Protein AF-A0A1I0TTH2-F1 (afdb_monomer)

Solvent-accessible surface area (backbone atoms only — not comparable to full-atom values): 8648 Å² total; per-residue (Å²): 129,87,76,71,55,50,71,32,38,68,94,46,90,58,20,60,59,47,51,52,52,52,50,49,51,76,74,48,64,49,71,45,77,48,100,81,80,50,74,41,68,48,63,66,83,72,50,93,59,50,66,61,51,51,52,24,55,71,76,34,38,41,75,37,53,59,70,54,30,52,52,49,54,41,49,46,52,52,51,47,50,50,70,68,44,94,53,69,70,67,51,53,51,53,49,52,57,48,57,71,80,44,84,84,54,94,45,65,67,57,42,48,56,54,51,50,55,54,41,52,54,49,54,55,50,53,50,55,60,36,56,70,40,78,91,35,52,70,47,60,62,46,67,69,61,68,124

Radius of gyration: 15.19 Å; Cα contacts (8 Å, |Δi|>4): 123; chains: 1; bounding box: 37×36×38 Å

Mean predicted aligned error: 7.18 Å

Structure (mmCIF, N/CA/C/O backbone):
data_AF-A0A1I0TTH2-F1
#
_entry.id   AF-A0A1I0TTH2-F1
#
loop_
_atom_site.group_PDB
_atom_site.id
_atom_site.type_symbol
_atom_site.label_atom_id
_atom_site.label_alt_id
_atom_site.label_comp_id
_atom_site.label_asym_id
_atom_site.label_entity_id
_atom_site.label_seq_id
_atom_site.pdbx_PDB_ins_code
_atom_site.Cartn_x
_atom_site.Cartn_y
_atom_site.Cartn_z
_atom_site.occupancy
_atom_site.B_iso_or_equiv
_atom_site.auth_seq_id
_atom_site.auth_comp_id
_atom_site.auth_asym_id
_atom_site.auth_atom_id
_atom_site.pdbx_PDB_model_num
ATOM 1 N N . MET A 1 1 ? 12.237 -0.046 -20.814 1.00 46.12 1 MET A N 1
ATOM 2 C CA . MET A 1 1 ? 11.852 0.025 -19.393 1.00 46.12 1 MET A CA 1
ATOM 3 C C . MET A 1 1 ? 10.766 -1.001 -19.150 1.00 46.12 1 MET A C 1
ATOM 5 O O . MET A 1 1 ? 9.646 -0.806 -19.621 1.00 46.12 1 MET A O 1
ATOM 9 N N . GLY A 1 2 ? 11.104 -2.125 -18.515 1.00 48.25 2 GLY A N 1
ATOM 10 C CA . GLY A 1 2 ? 10.102 -3.097 -18.085 1.00 48.25 2 GLY A CA 1
ATOM 11 C C . GLY A 1 2 ? 9.249 -2.441 -17.008 1.00 48.25 2 GLY A C 1
ATOM 12 O O . GLY A 1 2 ? 9.716 -2.192 -15.906 1.00 48.25 2 GLY A O 1
ATOM 13 N N . THR A 1 3 ? 8.027 -2.039 -17.345 1.00 59.50 3 THR A N 1
ATOM 14 C CA . THR A 1 3 ? 7.187 -1.282 -16.418 1.00 59.50 3 THR A CA 1
ATOM 15 C C . THR A 1 3 ? 6.699 -2.227 -15.323 1.00 59.50 3 THR A C 1
ATOM 17 O O . THR A 1 3 ? 5.746 -2.970 -15.548 1.00 59.50 3 THR A O 1
ATOM 20 N N . PHE A 1 4 ? 7.357 -2.237 -14.162 1.00 75.62 4 PHE A N 1
ATOM 21 C CA . PHE A 1 4 ? 6.858 -2.947 -12.986 1.00 75.62 4 PHE A CA 1
ATOM 22 C C . PHE A 1 4 ? 5.450 -2.427 -12.666 1.00 75.62 4 PHE A C 1
ATOM 24 O O . PHE A 1 4 ? 5.244 -1.221 -12.513 1.00 75.62 4 PHE A O 1
ATOM 31 N N . ARG A 1 5 ? 4.469 -3.332 -12.653 1.00 82.31 5 ARG A N 1
ATOM 32 C CA . ARG A 1 5 ? 3.060 -3.035 -12.381 1.00 82.31 5 ARG A CA 1
ATOM 33 C C . ARG A 1 5 ? 2.571 -3.971 -11.297 1.00 82.31 5 ARG A C 1
ATOM 35 O O . ARG A 1 5 ? 2.745 -5.184 -11.412 1.00 82.31 5 ARG A O 1
ATOM 42 N N . LEU A 1 6 ? 1.948 -3.405 -10.274 1.00 88.31 6 LEU A N 1
ATOM 43 C CA . LEU A 1 6 ? 1.318 -4.192 -9.223 1.00 88.31 6 LEU A CA 1
ATOM 44 C C . LEU A 1 6 ? -0.048 -4.692 -9.687 1.00 88.31 6 LEU A C 1
ATOM 46 O O . LEU A 1 6 ? -0.808 -3.954 -10.317 1.00 88.31 6 LEU A O 1
ATOM 50 N N . ARG A 1 7 ? -0.344 -5.952 -9.368 1.00 91.19 7 ARG A N 1
ATOM 51 C CA . ARG A 1 7 ? -1.627 -6.597 -9.644 1.00 91.19 7 ARG A CA 1
ATOM 52 C C . ARG A 1 7 ? -2.094 -7.333 -8.399 1.00 91.19 7 ARG A C 1
ATOM 54 O O . ARG A 1 7 ? -1.360 -8.173 -7.892 1.00 91.19 7 ARG A O 1
ATOM 61 N N . PHE A 1 8 ? -3.316 -7.047 -7.977 1.00 90.69 8 PHE A N 1
ATOM 62 C CA . PHE A 1 8 ? -3.989 -7.676 -6.844 1.00 90.69 8 PHE A CA 1
ATOM 63 C C . PHE A 1 8 ? -5.236 -8.403 -7.346 1.00 90.69 8 PHE A C 1
ATOM 65 O O . PHE A 1 8 ? -5.947 -7.866 -8.193 1.00 90.69 8 PHE A O 1
ATOM 72 N N . GLU A 1 9 ? -5.524 -9.599 -6.834 1.00 92.81 9 GLU A N 1
ATOM 73 C CA . GLU A 1 9 ? -6.646 -10.428 -7.301 1.00 92.81 9 GLU A CA 1
ATOM 74 C C . GLU A 1 9 ? -7.290 -11.196 -6.138 1.00 92.81 9 GLU A C 1
ATOM 76 O O . GLU A 1 9 ? -6.589 -11.871 -5.382 1.00 92.81 9 GLU A O 1
ATOM 81 N N . LYS A 1 10 ? -8.621 -11.122 -5.996 1.00 88.25 10 LYS A N 1
ATOM 82 C CA . LYS A 1 10 ? -9.394 -11.844 -4.972 1.00 88.25 10 LYS A CA 1
ATOM 83 C C . LYS A 1 10 ? -9.045 -13.331 -4.981 1.00 88.25 10 LYS A C 1
ATOM 85 O O . LYS A 1 10 ? -9.025 -13.976 -6.023 1.00 88.25 10 LYS A O 1
ATOM 90 N N . GLY A 1 11 ? -8.831 -13.882 -3.789 1.00 84.62 11 GLY A N 1
ATOM 91 C CA . GLY A 1 11 ? -8.390 -15.268 -3.611 1.00 84.62 11 GLY A CA 1
ATOM 92 C C . GLY A 1 11 ? -6.872 -15.429 -3.514 1.00 84.62 11 GLY A C 1
ATOM 93 O O . GLY A 1 11 ? -6.414 -16.531 -3.228 1.00 84.62 11 GLY A O 1
ATOM 94 N N . ARG A 1 12 ? -6.101 -14.350 -3.695 1.00 86.38 12 ARG A N 1
ATOM 95 C CA . ARG A 1 12 ? -4.686 -14.283 -3.317 1.00 86.38 12 ARG A CA 1
ATOM 96 C C . ARG A 1 12 ? -4.514 -13.644 -1.945 1.00 86.38 12 ARG A C 1
ATOM 98 O O . ARG A 1 12 ? -5.323 -12.809 -1.537 1.00 86.38 12 ARG A O 1
ATOM 105 N N . ASP A 1 13 ? -3.424 -14.004 -1.277 1.00 84.50 13 ASP A N 1
ATOM 106 C CA . ASP A 1 13 ? -3.081 -13.506 0.059 1.00 84.50 13 ASP A CA 1
ATOM 107 C C . ASP A 1 13 ? -2.910 -11.973 0.084 1.00 84.50 13 ASP A C 1
ATOM 109 O O . ASP A 1 13 ? -3.267 -11.309 1.055 1.00 84.50 13 ASP A O 1
ATOM 113 N N . ASP A 1 14 ? -2.433 -11.389 -1.017 1.00 86.25 14 ASP A N 1
ATOM 114 C CA . ASP A 1 14 ? -2.135 -9.962 -1.164 1.00 86.25 14 ASP A CA 1
ATOM 115 C C . ASP A 1 14 ? -3.340 -9.090 -1.555 1.00 86.25 14 ASP A C 1
ATOM 117 O O . ASP A 1 14 ? -3.236 -7.861 -1.512 1.00 86.25 14 ASP A O 1
ATOM 121 N N . TRP A 1 15 ? -4.484 -9.690 -1.914 1.00 90.94 15 TRP A N 1
ATOM 122 C CA . TRP A 1 15 ? -5.664 -8.949 -2.372 1.00 90.94 15 TRP A CA 1
ATOM 123 C C . TRP A 1 15 ? -6.104 -7.898 -1.368 1.00 90.94 15 TRP A C 1
ATOM 125 O O . TRP A 1 15 ? -6.301 -6.730 -1.700 1.00 90.94 15 TRP A O 1
ATOM 135 N N . GLU A 1 16 ? -6.308 -8.337 -0.135 1.00 90.81 16 GLU A N 1
ATOM 136 C CA . GLU A 1 16 ? -6.938 -7.504 0.867 1.00 90.81 16 GLU A CA 1
ATOM 137 C C . GLU A 1 16 ? -5.995 -6.392 1.329 1.00 90.81 16 GLU A C 1
ATOM 139 O O . GLU A 1 16 ? -6.423 -5.252 1.500 1.00 90.81 16 GLU A O 1
ATOM 144 N N . TYR A 1 17 ? -4.699 -6.692 1.398 1.00 93.06 17 TYR A N 1
ATOM 145 C CA . TYR A 1 17 ? -3.652 -5.705 1.609 1.00 93.06 17 TYR A CA 1
ATOM 146 C C . TYR A 1 17 ? -3.675 -4.626 0.514 1.00 93.06 17 TYR A C 1
ATOM 148 O O . TYR A 1 17 ? -3.697 -3.426 0.816 1.00 93.06 17 TYR A O 1
ATOM 156 N N . GLY A 1 18 ? -3.739 -5.042 -0.757 1.00 91.75 18 GLY A N 1
ATOM 157 C CA . GLY A 1 18 ? -3.868 -4.141 -1.903 1.00 91.75 18 GLY A CA 1
ATOM 158 C C . GLY A 1 18 ? -5.123 -3.272 -1.825 1.00 91.75 18 GLY A C 1
ATOM 159 O O . GLY A 1 18 ? -5.048 -2.051 -1.971 1.00 91.75 18 GLY A O 1
ATOM 160 N N . TYR A 1 19 ? -6.269 -3.885 -1.523 1.00 90.69 19 TYR A N 1
ATOM 161 C CA . TYR A 1 19 ? -7.550 -3.200 -1.359 1.00 90.69 19 TYR A CA 1
ATOM 162 C C . TYR A 1 19 ? -7.510 -2.156 -0.236 1.00 90.69 19 TYR A C 1
ATOM 164 O O . TYR A 1 19 ? -7.881 -1.005 -0.464 1.00 90.69 19 TYR A O 1
ATOM 172 N N . ILE A 1 20 ? -7.029 -2.527 0.956 1.00 90.94 20 ILE A N 1
ATOM 173 C CA . ILE A 1 20 ? -6.932 -1.627 2.113 1.00 90.94 20 ILE A CA 1
ATOM 174 C C . ILE A 1 20 ? -6.036 -0.436 1.780 1.00 90.94 20 ILE A C 1
ATOM 176 O O . ILE A 1 20 ? -6.430 0.706 2.002 1.00 90.94 20 ILE A O 1
ATOM 180 N N . THR A 1 21 ? -4.866 -0.682 1.191 1.00 91.44 21 THR A N 1
ATOM 181 C CA . THR A 1 21 ? -3.907 0.377 0.848 1.00 91.44 21 THR A CA 1
ATOM 182 C C . THR A 1 21 ? -4.492 1.347 -0.180 1.00 91.44 21 THR A C 1
ATOM 184 O O . THR A 1 21 ? -4.413 2.561 0.001 1.00 91.44 21 THR A O 1
ATOM 187 N N . LEU A 1 22 ? -5.160 0.834 -1.220 1.00 89.25 22 LEU A N 1
ATOM 188 C CA . LEU A 1 22 ? -5.848 1.663 -2.215 1.00 89.25 22 LEU A CA 1
ATOM 189 C C . LEU A 1 22 ? -7.015 2.448 -1.608 1.00 89.25 22 LEU A C 1
ATOM 191 O O . LEU A 1 22 ? -7.228 3.598 -1.986 1.00 89.25 22 LEU A O 1
ATOM 195 N N . LYS A 1 23 ? -7.754 1.872 -0.654 1.00 87.06 23 LYS A N 1
ATOM 196 C CA . LYS A 1 23 ? -8.834 2.578 0.046 1.00 87.06 23 LYS A CA 1
ATOM 197 C C . LYS A 1 23 ? -8.325 3.663 0.981 1.00 87.06 23 LYS A C 1
ATOM 199 O O . LYS A 1 23 ? -8.921 4.738 0.987 1.00 87.06 23 LYS A O 1
ATOM 204 N N . ILE A 1 24 ? -7.232 3.424 1.707 1.00 86.69 24 ILE A N 1
ATOM 205 C CA . ILE A 1 24 ? -6.554 4.458 2.501 1.00 86.69 24 ILE A CA 1
ATOM 206 C C . ILE A 1 24 ? -6.194 5.613 1.577 1.00 86.69 24 ILE A C 1
ATOM 208 O O . ILE A 1 24 ? -6.651 6.729 1.793 1.00 86.69 24 ILE A O 1
ATOM 212 N N . LEU A 1 25 ? -5.467 5.310 0.502 1.00 83.88 25 LEU A N 1
ATOM 213 C CA . LEU A 1 25 ? -5.074 6.267 -0.519 1.00 83.88 25 LEU A CA 1
ATOM 214 C C . LEU A 1 25 ? -6.275 7.089 -1.021 1.00 83.88 25 LEU A C 1
ATOM 216 O O . LEU A 1 25 ? -6.242 8.311 -0.967 1.00 83.88 25 LEU A O 1
ATOM 220 N N . GLN A 1 26 ? -7.364 6.443 -1.451 1.00 79.50 26 GLN A N 1
ATOM 221 C CA . GLN A 1 26 ? -8.554 7.125 -1.982 1.00 79.50 26 GLN A CA 1
ATOM 222 C C . GLN A 1 26 ? -9.274 8.044 -0.979 1.00 79.50 26 GLN A C 1
ATOM 224 O O . GLN A 1 26 ? -10.021 8.921 -1.408 1.00 79.50 26 GLN A O 1
ATOM 229 N N . ASN A 1 27 ? -9.116 7.821 0.328 1.00 74.81 27 ASN A N 1
ATOM 230 C CA . ASN A 1 27 ? -9.908 8.486 1.370 1.00 74.81 27 ASN A CA 1
ATOM 231 C C . ASN A 1 27 ? -9.065 9.339 2.323 1.00 74.81 27 ASN A C 1
ATOM 233 O O . ASN A 1 27 ? -9.605 9.894 3.281 1.00 74.81 27 ASN A O 1
ATOM 237 N N . THR A 1 28 ? -7.752 9.437 2.109 1.00 72.06 28 THR A N 1
ATOM 238 C CA . THR A 1 28 ? -6.879 10.171 3.019 1.00 72.06 28 THR A CA 1
ATOM 239 C C . THR A 1 28 ? -5.760 10.904 2.309 1.00 72.06 28 THR A C 1
ATOM 241 O O . THR A 1 28 ? -5.227 10.456 1.298 1.00 72.06 28 THR A O 1
ATOM 244 N N . ASN A 1 29 ? -5.353 12.008 2.925 1.00 69.62 29 ASN A N 1
ATOM 245 C CA . ASN A 1 29 ? -4.081 12.631 2.623 1.00 69.62 29 ASN A CA 1
ATOM 246 C C . ASN A 1 29 ? -3.060 12.116 3.633 1.00 69.62 29 ASN A C 1
ATOM 248 O O . ASN A 1 29 ? -3.274 12.214 4.844 1.00 69.62 29 ASN A O 1
ATOM 252 N N . ILE A 1 30 ? -1.952 11.566 3.147 1.00 64.31 30 ILE A N 1
ATOM 253 C CA . ILE A 1 30 ? -0.947 10.978 4.027 1.00 64.31 30 ILE A CA 1
ATOM 254 C C . ILE A 1 30 ? -0.012 12.081 4.491 1.00 64.31 30 ILE A C 1
ATOM 256 O O . ILE A 1 30 ? 0.661 12.723 3.694 1.00 64.31 30 ILE A O 1
ATOM 260 N N . ILE A 1 31 ? 0.026 12.306 5.797 1.00 59.97 31 ILE A N 1
ATOM 261 C CA . ILE A 1 31 ? 0.853 13.342 6.396 1.00 59.97 31 ILE A CA 1
ATOM 262 C C . ILE A 1 31 ? 2.246 12.774 6.704 1.00 59.97 31 ILE A C 1
ATOM 264 O O . ILE A 1 31 ? 2.396 11.939 7.593 1.00 59.97 31 ILE A O 1
ATOM 268 N N . SER A 1 32 ? 3.268 13.252 5.997 1.00 58.16 32 SER A N 1
ATOM 269 C CA . SER A 1 32 ? 4.681 12.988 6.266 1.00 58.16 32 SER A CA 1
ATOM 270 C C . SER A 1 32 ? 5.271 14.106 7.132 1.00 58.16 32 SER A C 1
ATOM 272 O O . SER A 1 32 ? 5.316 15.273 6.742 1.00 58.16 32 SER A O 1
ATOM 274 N N . GLY A 1 33 ? 5.714 13.770 8.344 1.00 50.00 33 GLY A N 1
ATOM 275 C CA . GLY A 1 33 ? 6.444 14.703 9.204 1.00 50.00 33 GLY A CA 1
ATOM 276 C C . GLY A 1 33 ? 7.924 14.738 8.829 1.00 50.00 33 GLY A C 1
ATOM 277 O O . GLY A 1 33 ? 8.623 13.741 9.005 1.00 50.00 33 GLY A O 1
ATOM 278 N N . SER A 1 34 ? 8.426 15.878 8.348 1.00 47.31 34 SER A N 1
ATOM 279 C CA . SER A 1 34 ? 9.872 16.073 8.175 1.00 47.31 34 SER A CA 1
ATOM 280 C C . SER A 1 34 ? 10.554 16.394 9.514 1.00 47.31 34 SER A C 1
ATOM 282 O O . SER A 1 34 ? 9.937 16.916 10.447 1.00 47.31 34 SER A O 1
ATOM 284 N N . LYS A 1 35 ? 11.874 16.166 9.595 1.00 45.38 35 LYS A N 1
ATOM 285 C CA . LYS A 1 35 ? 12.720 16.539 10.750 1.00 45.38 35 LYS A CA 1
ATOM 286 C C . LYS A 1 35 ? 12.711 18.046 11.080 1.00 45.38 35 LYS A C 1
ATOM 288 O O . LYS A 1 35 ? 13.242 18.424 12.119 1.00 45.38 35 LYS A O 1
ATOM 293 N N . GLN A 1 36 ? 12.143 18.899 10.224 1.00 44.84 36 GLN A N 1
ATOM 294 C CA . GLN A 1 36 ? 12.178 20.363 10.346 1.00 44.84 36 GLN A CA 1
ATOM 295 C C . GLN A 1 36 ? 10.842 20.989 10.785 1.00 44.84 36 GLN A C 1
ATOM 297 O O . GLN A 1 36 ? 10.677 22.202 10.704 1.00 44.84 36 GLN A O 1
ATOM 302 N N . GLY A 1 37 ? 9.875 20.196 11.260 1.00 38.94 37 GLY A N 1
ATOM 303 C CA . GLY A 1 37 ? 8.589 20.729 11.736 1.00 38.94 37 GLY A CA 1
ATOM 304 C C . GLY A 1 37 ? 7.631 21.157 10.617 1.00 38.94 37 GLY A C 1
ATOM 305 O O . GLY A 1 37 ? 6.580 21.727 10.902 1.00 38.94 37 GLY A O 1
ATOM 306 N N . VAL A 1 38 ? 7.958 20.852 9.355 1.00 40.56 38 VAL A N 1
ATOM 307 C CA . VAL A 1 38 ? 7.028 20.963 8.228 1.00 40.56 38 VAL A CA 1
ATOM 308 C C . VAL A 1 38 ? 6.277 19.645 8.092 1.00 40.56 38 VAL A C 1
ATOM 310 O O . VAL A 1 38 ? 6.874 18.579 7.914 1.00 40.56 38 VAL A O 1
ATOM 313 N N . VAL A 1 39 ? 4.959 19.754 8.204 1.00 50.38 39 VAL A N 1
ATOM 314 C CA . VAL A 1 39 ? 3.987 18.689 7.990 1.00 50.38 39 VAL A CA 1
ATOM 315 C C . VAL A 1 39 ? 3.692 18.646 6.490 1.00 50.38 39 VAL A C 1
ATOM 317 O O . VAL A 1 39 ? 2.966 19.498 5.982 1.00 50.38 39 VAL A O 1
ATOM 320 N N . VAL A 1 40 ? 4.291 17.703 5.763 1.00 51.38 40 VAL A N 1
ATOM 321 C CA . VAL A 1 40 ? 4.026 17.518 4.333 1.00 51.38 40 VAL A CA 1
ATOM 322 C C . VAL A 1 40 ? 2.763 16.684 4.200 1.00 51.38 40 VAL A C 1
ATOM 324 O O . VAL A 1 40 ? 2.730 15.518 4.575 1.00 51.38 40 VAL A O 1
ATOM 327 N N . VAL A 1 41 ? 1.696 17.285 3.689 1.00 55.81 41 VAL A N 1
ATOM 328 C CA . VAL A 1 41 ? 0.481 16.556 3.332 1.00 55.81 41 VAL A CA 1
ATOM 329 C C . VAL A 1 41 ? 0.696 15.982 1.934 1.00 55.81 41 VAL A C 1
ATOM 331 O O . VAL A 1 41 ? 0.517 16.683 0.939 1.00 55.81 41 VAL A O 1
ATOM 334 N N . THR A 1 42 ? 1.093 14.715 1.847 1.00 60.03 42 THR A N 1
ATOM 335 C CA . THR A 1 42 ? 1.168 13.998 0.575 1.00 60.03 42 THR A CA 1
ATOM 336 C C . THR A 1 42 ? -0.251 13.669 0.140 1.00 60.03 42 THR A C 1
ATOM 338 O O . THR A 1 42 ? -0.857 12.671 0.543 1.00 60.03 42 THR A O 1
ATOM 341 N N . THR A 1 43 ? -0.801 14.566 -0.672 1.00 60.34 43 THR A N 1
ATOM 342 C CA . THR A 1 43 ? -2.009 14.287 -1.438 1.00 60.34 43 THR A CA 1
ATOM 343 C C . THR A 1 43 ? -1.561 13.492 -2.643 1.00 60.34 43 THR A C 1
ATOM 345 O O . THR A 1 43 ? -0.954 14.026 -3.571 1.00 60.34 43 THR A O 1
ATOM 348 N N . TYR A 1 44 ? -1.832 12.198 -2.624 1.00 63.69 44 TYR A N 1
ATOM 349 C CA . TYR A 1 44 ? -1.814 11.455 -3.862 1.00 63.69 44 TYR A CA 1
ATOM 350 C C . TYR A 1 44 ? -3.065 11.922 -4.596 1.00 63.69 44 TYR A C 1
ATOM 352 O O . TYR A 1 44 ? -4.173 11.535 -4.232 1.00 63.69 44 TYR A O 1
ATOM 360 N N . GLU A 1 45 ? -2.912 12.824 -5.567 1.00 57.81 45 GLU A N 1
ATOM 361 C CA . GLU A 1 45 ? -3.964 13.068 -6.551 1.00 57.81 45 GLU A CA 1
ATOM 362 C C . GLU A 1 45 ? -4.173 11.749 -7.284 1.00 57.81 45 GLU A C 1
ATOM 364 O O . GLU A 1 45 ? -3.461 11.357 -8.214 1.00 57.81 45 GLU A O 1
ATOM 369 N N . ILE A 1 46 ? -5.078 10.972 -6.714 1.00 53.28 46 ILE A N 1
ATOM 370 C CA . ILE A 1 46 ? -5.251 9.580 -7.027 1.00 53.28 46 ILE A CA 1
ATOM 371 C C . ILE A 1 46 ? -6.019 9.523 -8.33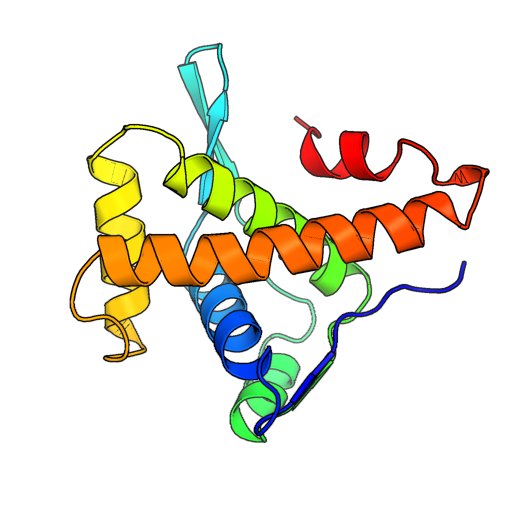1 1.00 53.28 46 ILE A C 1
ATOM 373 O O . ILE A 1 46 ? -7.240 9.546 -8.388 1.00 53.28 46 ILE A O 1
ATOM 377 N N . LEU A 1 47 ? -5.189 9.284 -9.344 1.00 56.53 47 LEU A N 1
ATOM 378 C CA . LEU A 1 47 ? -5.436 8.423 -10.484 1.00 56.53 47 LEU A CA 1
ATOM 379 C C . LEU A 1 47 ? -6.184 9.130 -11.610 1.00 56.53 47 LEU A C 1
ATOM 381 O O . LEU A 1 47 ? -7.407 9.254 -11.605 1.00 56.53 47 LEU A O 1
ATOM 385 N N . ASP A 1 48 ? -5.449 9.395 -12.691 1.00 57.03 48 ASP A N 1
ATOM 386 C CA . ASP A 1 48 ? -6.028 9.163 -14.012 1.00 57.03 48 ASP A CA 1
ATOM 387 C C . ASP A 1 48 ? -6.842 7.859 -13.944 1.00 57.03 48 ASP A C 1
ATOM 389 O O . ASP A 1 48 ? -6.293 6.806 -13.592 1.00 57.03 48 ASP A O 1
ATOM 393 N N . LYS A 1 49 ? -8.143 7.950 -14.244 1.00 70.31 49 LYS A N 1
ATOM 394 C CA . LYS A 1 49 ? -9.090 6.823 -14.290 1.00 70.31 49 LYS A CA 1
ATOM 395 C C . LYS A 1 49 ? -9.45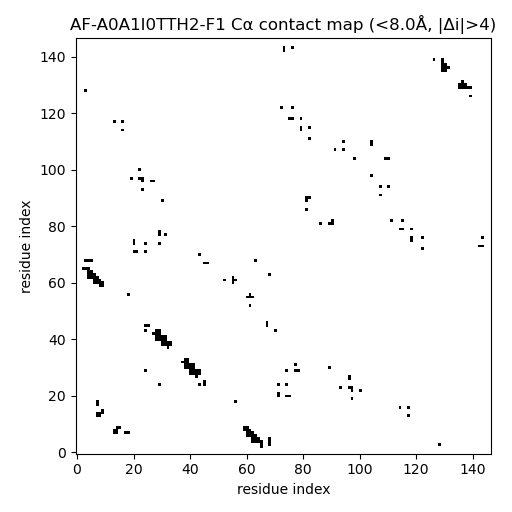2 6.199 -12.927 1.00 70.31 49 LYS A C 1
ATOM 397 O O . LYS A 1 49 ? -9.491 4.976 -12.790 1.00 70.31 49 LYS A O 1
ATOM 402 N N . GLN A 1 50 ? -9.774 7.017 -11.924 1.00 76.62 50 GLN A N 1
ATOM 403 C CA . GLN A 1 50 ? -10.316 6.541 -10.640 1.00 76.62 50 GLN A CA 1
ATOM 404 C C . GLN A 1 50 ? -11.539 5.614 -10.804 1.00 76.62 50 GLN A C 1
ATOM 406 O O . GLN A 1 50 ? -11.635 4.604 -10.106 1.00 76.62 50 GLN A O 1
ATOM 411 N N . ASP A 1 51 ? -12.425 5.908 -11.760 1.00 81.81 51 ASP A N 1
ATOM 412 C CA . ASP A 1 51 ? -13.589 5.067 -12.064 1.00 81.81 51 ASP A CA 1
ATOM 413 C C . ASP A 1 51 ? -13.185 3.663 -12.541 1.00 81.81 51 ASP A C 1
ATOM 415 O O . ASP A 1 51 ? -13.726 2.672 -12.054 1.00 81.81 51 ASP A O 1
ATOM 419 N N . GLU A 1 52 ? -12.166 3.557 -13.405 1.00 84.69 52 GLU A N 1
ATOM 420 C CA . GLU A 1 52 ? -11.645 2.262 -13.872 1.00 84.69 52 GLU A CA 1
ATOM 421 C C . GLU A 1 52 ? -11.016 1.460 -12.728 1.00 84.69 52 GLU A C 1
ATOM 423 O O . GLU A 1 52 ? -11.119 0.233 -12.707 1.00 84.69 52 GLU A O 1
ATOM 428 N N . LEU A 1 53 ? -10.353 2.123 -11.770 1.00 85.06 53 LEU A N 1
ATOM 429 C CA . LEU A 1 53 ? -9.834 1.430 -10.591 1.00 85.06 53 LEU A CA 1
ATOM 430 C C . LEU A 1 53 ? -10.977 0.954 -9.685 1.00 85.06 53 LEU A C 1
ATOM 432 O O . LEU A 1 53 ? -10.916 -0.153 -9.157 1.00 85.06 53 LEU A O 1
ATOM 436 N N . ASN A 1 54 ? -12.018 1.764 -9.495 1.00 85.06 54 ASN A N 1
ATOM 437 C CA . ASN A 1 54 ? -13.166 1.380 -8.676 1.00 85.06 54 ASN A CA 1
ATOM 438 C C . ASN A 1 54 ? -13.908 0.173 -9.265 1.00 85.06 54 ASN A C 1
ATOM 440 O O . ASN A 1 54 ? -14.266 -0.739 -8.518 1.00 85.06 54 ASN A O 1
ATOM 444 N N . GLU A 1 55 ? -14.088 0.136 -10.586 1.00 89.19 55 GLU A N 1
ATOM 445 C CA . GLU A 1 55 ? -14.671 -1.008 -11.294 1.00 89.19 55 GLU A CA 1
ATOM 446 C C . GLU A 1 55 ? -13.809 -2.270 -11.137 1.00 89.19 55 GLU A C 1
ATOM 448 O O . GLU A 1 55 ? -14.310 -3.338 -10.786 1.00 89.19 55 GLU A O 1
ATOM 453 N N . GLN A 1 56 ? -12.494 -2.135 -11.307 1.00 90.25 56 GLN A N 1
ATOM 454 C CA . GLN A 1 56 ? -11.516 -3.190 -11.039 1.00 90.25 56 GLN A CA 1
ATOM 455 C C . GLN A 1 56 ? -11.638 -3.740 -9.605 1.00 90.25 56 GLN A C 1
ATOM 457 O O . GLN A 1 56 ? -11.819 -4.944 -9.390 1.00 90.25 56 GLN A O 1
ATOM 462 N N . LEU A 1 57 ? -11.652 -2.855 -8.605 1.00 88.44 57 LEU A N 1
ATOM 463 C CA . LEU A 1 57 ? -11.790 -3.245 -7.201 1.00 88.44 57 LEU A CA 1
ATOM 464 C C . LEU A 1 57 ? -13.111 -3.978 -6.925 1.00 88.44 57 LEU A C 1
ATOM 466 O O . LEU A 1 57 ? -13.125 -4.973 -6.193 1.00 88.44 57 LEU A O 1
ATOM 470 N N . TYR A 1 58 ? -14.207 -3.520 -7.535 1.00 88.25 58 TYR A N 1
ATOM 471 C CA . TYR A 1 58 ? -15.509 -4.180 -7.456 1.00 88.25 58 TYR A CA 1
ATOM 472 C C . TYR A 1 58 ? -15.450 -5.608 -8.023 1.00 88.25 58 TYR A C 1
ATOM 474 O O . TYR A 1 58 ? -15.826 -6.567 -7.336 1.00 88.25 58 TYR A O 1
ATOM 482 N N . ASN A 1 59 ? -14.863 -5.759 -9.213 1.00 91.75 59 ASN A N 1
ATOM 483 C CA . ASN A 1 59 ? -14.669 -7.041 -9.896 1.00 91.75 59 ASN A CA 1
ATOM 484 C C . ASN A 1 59 ? -13.682 -7.975 -9.177 1.00 91.75 59 ASN A C 1
ATOM 486 O O . ASN A 1 59 ? -13.641 -9.168 -9.465 1.00 91.75 59 ASN A O 1
ATOM 490 N N . GLY A 1 60 ? -12.944 -7.472 -8.185 1.00 90.19 60 GLY A N 1
ATOM 491 C CA . GLY A 1 60 ? -12.007 -8.269 -7.405 1.00 90.19 60 GLY A CA 1
ATOM 492 C C . GLY A 1 60 ? -10.634 -8.417 -8.035 1.00 90.19 60 GLY A C 1
ATOM 493 O O . GLY A 1 60 ? -9.911 -9.337 -7.674 1.00 90.19 60 GLY A O 1
ATOM 494 N N . GLU A 1 61 ? -10.267 -7.534 -8.953 1.00 92.50 61 GLU A N 1
ATOM 495 C CA . GLU A 1 61 ? -8.941 -7.510 -9.553 1.00 92.50 61 GLU A CA 1
ATOM 496 C C . GLU A 1 61 ? -8.522 -6.065 -9.788 1.00 92.50 61 GLU A C 1
ATOM 498 O O . GLU A 1 61 ? -9.253 -5.323 -10.424 1.00 92.50 61 GLU A O 1
ATOM 503 N N . ALA A 1 62 ? -7.334 -5.666 -9.338 1.00 89.75 62 ALA A N 1
ATOM 504 C CA . ALA A 1 62 ? -6.789 -4.339 -9.594 1.00 89.75 62 ALA A CA 1
ATOM 505 C C . ALA A 1 62 ? -5.385 -4.441 -10.186 1.00 89.75 62 ALA A C 1
ATOM 507 O O . ALA A 1 62 ? -4.463 -4.915 -9.525 1.00 89.75 62 ALA A O 1
ATOM 508 N N . THR A 1 63 ? -5.216 -3.960 -11.418 1.00 90.44 63 THR A N 1
ATOM 509 C CA . THR A 1 63 ? -3.916 -3.790 -12.068 1.00 90.44 63 THR A CA 1
ATOM 510 C C . THR A 1 63 ? -3.567 -2.312 -12.122 1.00 90.44 63 THR A C 1
ATOM 512 O O . THR A 1 63 ? -4.212 -1.517 -12.807 1.00 90.44 63 THR A O 1
ATOM 515 N N . LEU A 1 64 ? -2.501 -1.945 -11.421 1.00 88.75 64 LEU A N 1
ATOM 516 C CA . LEU A 1 64 ? -2.036 -0.573 -11.350 1.00 88.75 64 LEU A CA 1
ATOM 517 C C . LEU A 1 64 ? -1.211 -0.228 -12.590 1.00 88.75 64 LEU A C 1
ATOM 519 O O . LEU A 1 64 ? -0.302 -0.959 -12.997 1.00 88.75 64 LEU A O 1
ATOM 523 N N . ASN A 1 65 ? -1.489 0.928 -13.189 1.00 85.19 65 ASN A N 1
ATOM 524 C CA . ASN A 1 65 ? -0.579 1.503 -14.170 1.00 85.19 65 ASN A CA 1
ATOM 525 C C . ASN A 1 65 ? 0.728 1.955 -13.484 1.00 85.19 65 ASN A C 1
ATOM 527 O O . ASN A 1 65 ? 0.860 1.912 -12.259 1.00 85.19 65 ASN A O 1
ATOM 531 N N . TYR A 1 66 ? 1.714 2.384 -14.273 1.00 83.94 66 TYR A N 1
ATOM 532 C CA . TYR A 1 66 ? 3.028 2.768 -13.749 1.00 83.94 66 TYR A CA 1
ATOM 533 C C . TYR A 1 66 ? 2.951 3.828 -12.644 1.00 83.94 66 TYR A C 1
ATOM 535 O O . TYR A 1 66 ? 3.507 3.649 -11.567 1.00 83.94 66 TYR A O 1
ATOM 543 N N . ARG A 1 67 ? 2.209 4.911 -12.888 1.00 82.25 67 ARG A N 1
ATOM 544 C CA . ARG A 1 67 ? 2.087 6.030 -11.950 1.00 82.25 67 ARG A CA 1
ATOM 545 C C . ARG A 1 67 ? 1.392 5.597 -10.662 1.00 82.25 67 ARG A C 1
ATOM 547 O O . ARG A 1 67 ? 1.853 5.910 -9.573 1.00 82.25 67 ARG A O 1
ATOM 554 N N . GLN A 1 68 ? 0.324 4.813 -10.802 1.00 84.56 68 GLN A N 1
ATOM 555 C CA . GLN A 1 68 ? -0.421 4.254 -9.674 1.00 84.56 68 GLN A CA 1
ATOM 556 C C . GLN A 1 68 ? 0.447 3.290 -8.855 1.00 84.56 68 GLN A C 1
ATOM 558 O O . GLN A 1 68 ? 0.359 3.277 -7.634 1.00 84.56 68 GLN A O 1
ATOM 563 N N . THR A 1 69 ? 1.320 2.526 -9.517 1.00 87.62 69 THR A N 1
ATOM 564 C CA . THR A 1 69 ? 2.288 1.638 -8.861 1.00 87.62 69 THR A CA 1
ATOM 565 C C . THR A 1 69 ? 3.282 2.434 -8.017 1.00 87.62 69 THR A C 1
ATOM 567 O O . THR A 1 69 ? 3.505 2.078 -6.864 1.00 87.62 69 THR A O 1
ATOM 570 N N . LEU A 1 70 ? 3.833 3.534 -8.543 1.00 83.88 70 LEU A N 1
ATOM 571 C CA . LEU A 1 70 ? 4.742 4.395 -7.776 1.00 83.88 70 LEU A CA 1
ATOM 572 C C . LEU A 1 70 ? 4.054 4.992 -6.542 1.00 83.88 70 LEU A C 1
ATOM 574 O O . LEU A 1 70 ? 4.597 4.903 -5.445 1.00 83.88 70 LEU A O 1
ATOM 578 N N . TYR A 1 71 ? 2.839 5.523 -6.705 1.00 83.56 71 TYR A N 1
ATOM 579 C CA . TYR A 1 71 ? 2.065 6.066 -5.586 1.00 83.56 71 TYR A CA 1
ATOM 580 C C . TYR A 1 71 ? 1.714 5.010 -4.546 1.00 83.56 71 TYR A C 1
ATOM 582 O O . TYR A 1 71 ? 1.809 5.278 -3.353 1.00 83.56 71 TYR A O 1
ATOM 590 N N . PHE A 1 72 ? 1.362 3.800 -4.983 1.00 88.75 72 PHE A N 1
ATOM 591 C CA . PHE A 1 72 ? 1.122 2.685 -4.076 1.00 88.75 72 PHE A CA 1
ATOM 592 C C . PHE A 1 72 ? 2.371 2.386 -3.240 1.00 88.75 72 PHE A C 1
ATOM 594 O O . PHE A 1 72 ? 2.283 2.308 -2.022 1.00 88.75 72 PHE A O 1
ATOM 601 N N . ILE A 1 73 ? 3.543 2.282 -3.874 1.00 88.88 73 ILE A N 1
ATOM 602 C CA . ILE A 1 73 ? 4.813 1.988 -3.194 1.00 88.88 73 ILE A CA 1
ATOM 603 C C . ILE A 1 73 ? 5.176 3.084 -2.181 1.00 88.88 73 ILE A C 1
ATOM 605 O O . ILE A 1 73 ? 5.532 2.773 -1.044 1.00 88.88 73 ILE A O 1
ATOM 609 N N . GLN A 1 74 ? 5.057 4.357 -2.570 1.00 85.06 74 GLN A N 1
ATOM 610 C CA . GLN A 1 74 ? 5.307 5.490 -1.676 1.00 85.06 74 GLN A CA 1
ATOM 611 C C . GLN A 1 74 ? 4.345 5.470 -0.484 1.00 85.06 74 GLN A C 1
ATOM 613 O O . GLN A 1 74 ? 4.772 5.546 0.667 1.00 85.06 74 GLN A O 1
ATOM 618 N N . ALA A 1 75 ? 3.049 5.289 -0.736 1.00 85.06 75 ALA A N 1
ATOM 619 C CA . ALA A 1 75 ? 2.045 5.206 0.315 1.00 85.06 75 ALA A CA 1
ATOM 620 C C . ALA A 1 75 ? 2.303 4.042 1.271 1.00 85.06 75 ALA A C 1
ATOM 622 O O . ALA A 1 75 ? 2.211 4.217 2.484 1.00 85.06 75 ALA A O 1
ATOM 623 N N . THR A 1 76 ? 2.674 2.875 0.742 1.00 90.44 76 THR A N 1
ATOM 624 C CA . THR A 1 76 ? 3.062 1.709 1.533 1.00 90.44 76 THR A CA 1
ATOM 625 C C . THR A 1 76 ? 4.179 2.048 2.518 1.00 90.44 76 THR A C 1
ATOM 627 O O . THR A 1 76 ? 4.061 1.726 3.704 1.00 90.44 76 THR A O 1
ATOM 630 N N . ASP A 1 77 ? 5.239 2.708 2.054 1.00 88.38 77 ASP A N 1
ATOM 631 C CA . ASP A 1 77 ? 6.362 3.121 2.896 1.00 88.38 77 ASP A CA 1
ATOM 632 C C . ASP A 1 77 ? 5.945 4.177 3.934 1.00 88.38 77 ASP A C 1
ATOM 634 O O . ASP A 1 77 ? 6.210 4.009 5.125 1.00 88.38 77 ASP A O 1
ATOM 638 N N . HIS A 1 78 ? 5.207 5.214 3.528 1.00 84.69 78 HIS A N 1
ATOM 639 C CA . HIS A 1 78 ? 4.739 6.252 4.449 1.00 84.69 78 HIS A CA 1
ATOM 640 C C . HIS A 1 78 ? 3.798 5.715 5.526 1.00 84.69 78 HIS A C 1
ATOM 642 O O . HIS A 1 78 ? 3.954 6.060 6.695 1.00 84.69 78 HIS A O 1
ATOM 648 N N . ILE A 1 79 ? 2.848 4.852 5.160 1.00 87.31 79 ILE A N 1
ATOM 649 C CA . ILE A 1 79 ? 1.956 4.207 6.125 1.00 87.31 79 ILE A CA 1
ATOM 650 C C . ILE A 1 79 ? 2.781 3.354 7.083 1.00 87.31 79 ILE A C 1
ATOM 652 O O . ILE A 1 79 ? 2.590 3.458 8.287 1.00 87.31 79 ILE A O 1
ATOM 656 N N . SER A 1 80 ? 3.755 2.589 6.585 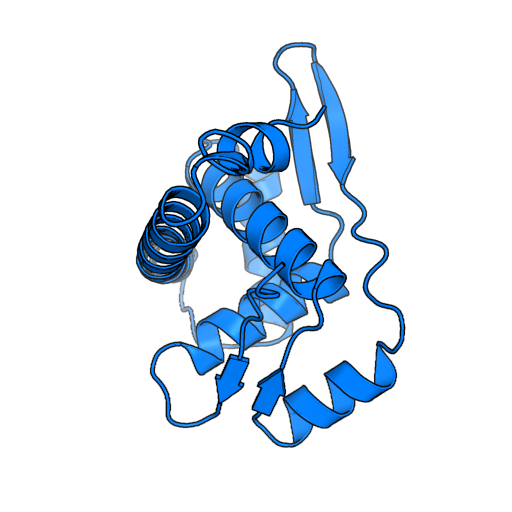1.00 89.12 80 SER A N 1
ATOM 657 C CA . SER A 1 80 ? 4.643 1.797 7.446 1.00 89.12 80 SER A CA 1
ATOM 658 C C . SER A 1 80 ? 5.439 2.682 8.414 1.00 89.12 80 SER A C 1
ATOM 660 O O . SER A 1 80 ? 5.566 2.349 9.586 1.00 89.12 80 SER A O 1
ATOM 662 N N . LYS A 1 81 ? 5.922 3.849 7.972 1.00 85.31 81 LYS A N 1
ATOM 663 C CA . LYS A 1 81 ? 6.605 4.827 8.836 1.00 85.31 81 LYS A CA 1
ATOM 664 C C . LYS A 1 81 ? 5.670 5.436 9.880 1.00 85.31 81 LYS A C 1
ATOM 666 O O . LYS A 1 81 ? 6.081 5.559 11.030 1.00 85.31 81 LYS A O 1
ATOM 671 N N . ILE A 1 82 ? 4.432 5.779 9.508 1.00 82.56 82 ILE A N 1
ATOM 672 C CA . ILE A 1 82 ? 3.398 6.217 10.461 1.00 82.56 82 ILE A CA 1
ATOM 673 C C . ILE A 1 82 ? 3.193 5.117 11.496 1.00 82.56 82 ILE A C 1
ATOM 675 O O . ILE A 1 82 ? 3.263 5.411 12.685 1.00 82.56 82 ILE A O 1
ATOM 679 N N . LEU A 1 83 ? 3.059 3.869 11.037 1.00 85.44 83 LEU A N 1
ATOM 680 C CA . LEU A 1 83 ? 2.890 2.703 11.888 1.00 85.44 83 LEU A CA 1
ATOM 681 C C . LEU A 1 83 ? 4.110 2.442 12.809 1.00 85.44 83 LEU A C 1
ATOM 683 O O . LEU A 1 83 ? 4.002 1.971 13.930 1.00 85.44 83 LEU A O 1
ATOM 687 N N . VAL A 1 84 ? 5.324 2.802 12.426 1.00 83.81 84 VAL A N 1
ATOM 688 C CA . VAL A 1 84 ? 6.474 2.630 13.338 1.00 83.81 84 VAL A CA 1
ATOM 689 C C . VAL A 1 84 ? 6.683 3.858 14.240 1.00 83.81 84 VAL A C 1
ATOM 691 O O . VAL A 1 84 ? 7.326 3.776 15.288 1.00 83.81 84 VAL A O 1
ATOM 694 N N . SER A 1 85 ? 6.135 5.018 13.870 1.00 74.06 85 SER A N 1
ATOM 695 C CA . SER A 1 85 ? 6.275 6.255 14.638 1.00 74.06 85 SER A CA 1
ATOM 696 C C . SER A 1 85 ? 5.329 6.282 15.847 1.00 74.06 85 SER A C 1
ATOM 698 O O . SER A 1 85 ? 4.120 6.149 15.706 1.00 74.06 85 SER A O 1
ATOM 700 N N . MET A 1 86 ? 5.862 6.509 17.053 1.00 58.88 86 MET A N 1
ATOM 701 C CA . MET A 1 86 ? 5.116 6.518 18.330 1.00 58.88 86 MET A CA 1
ATOM 702 C C . MET A 1 86 ? 4.144 7.718 18.518 1.00 58.88 86 MET A C 1
ATOM 704 O O . MET A 1 86 ? 3.922 8.173 19.639 1.00 58.88 86 MET A O 1
ATOM 708 N N . GLY A 1 87 ? 3.588 8.292 17.445 1.00 58.97 87 GLY A N 1
ATOM 709 C CA . GLY A 1 87 ? 2.700 9.460 17.492 1.00 58.97 87 GLY A CA 1
ATOM 710 C C . GLY A 1 87 ? 1.213 9.091 17.467 1.00 58.97 87 GLY A C 1
ATOM 711 O O . GLY A 1 87 ? 0.642 8.929 16.391 1.00 58.97 87 GLY A O 1
ATOM 712 N N . GLU A 1 88 ? 0.567 9.034 18.637 1.00 59.88 88 GLU A N 1
ATOM 713 C CA . GLU A 1 88 ? -0.839 8.609 18.824 1.00 59.88 88 GLU A CA 1
ATOM 714 C C . GLU A 1 88 ? -1.923 9.251 17.914 1.00 59.88 88 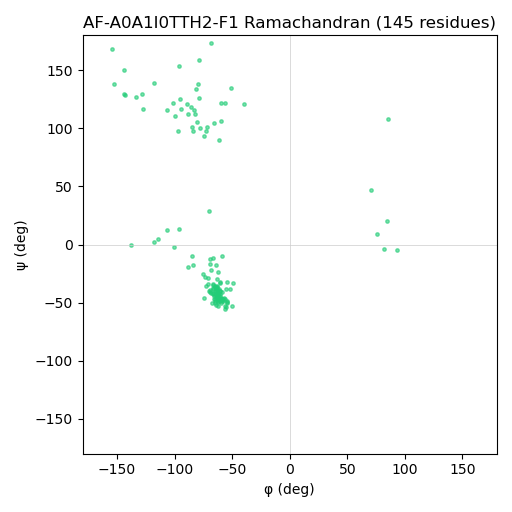GLU A C 1
ATOM 716 O O . GLU A 1 88 ? -2.882 8.547 17.574 1.00 59.88 88 GLU A O 1
ATOM 721 N N . PRO A 1 89 ? -1.844 10.528 17.471 1.00 68.31 89 PRO A N 1
ATOM 722 C CA . PRO A 1 89 ? -2.957 11.140 16.733 1.00 68.31 89 PRO A CA 1
ATOM 723 C C . PRO A 1 89 ? -3.107 10.649 15.285 1.00 68.31 89 PRO A C 1
ATOM 725 O O . PRO A 1 89 ? -4.211 10.339 14.840 1.00 68.31 89 PRO A O 1
ATOM 728 N N . LEU A 1 90 ? -2.007 10.570 14.529 1.00 69.00 90 LEU A N 1
ATOM 729 C CA . LEU A 1 90 ? -2.044 10.178 13.108 1.00 69.00 90 LEU A CA 1
ATOM 730 C C . LEU A 1 90 ? -2.379 8.695 12.946 1.00 69.00 90 LEU A C 1
ATOM 732 O O . LEU A 1 90 ? -3.092 8.289 12.031 1.00 69.00 90 LEU A O 1
ATOM 736 N N . TYR A 1 91 ? -1.903 7.917 13.903 1.00 73.44 91 TYR A N 1
ATOM 737 C CA . TYR A 1 91 ? -2.083 6.486 14.004 1.00 73.44 91 TYR A CA 1
ATOM 738 C C . TYR A 1 91 ? -3.548 6.084 14.213 1.00 73.44 91 TYR A C 1
ATOM 740 O O . TYR A 1 91 ? -4.093 5.243 13.495 1.00 73.44 91 TYR A O 1
ATOM 748 N N . SER A 1 92 ? -4.207 6.748 15.165 1.00 76.19 92 SER A N 1
ATOM 749 C CA . SER A 1 92 ? -5.621 6.524 15.476 1.00 76.19 92 SER A CA 1
ATOM 750 C C . SER A 1 92 ? -6.533 6.965 14.327 1.00 76.19 92 SER A C 1
ATOM 752 O O . SER A 1 92 ? -7.539 6.311 14.044 1.00 76.19 92 SER A O 1
ATOM 754 N N . ASN A 1 93 ? -6.162 8.037 13.617 1.00 80.75 93 ASN A N 1
ATOM 755 C CA . ASN A 1 93 ? -6.883 8.502 12.431 1.00 80.75 93 ASN A CA 1
ATOM 756 C C . ASN A 1 93 ? -6.802 7.493 11.280 1.00 80.75 93 ASN A C 1
ATOM 758 O O . ASN A 1 93 ? -7.826 7.185 10.671 1.00 80.75 93 ASN A O 1
ATOM 762 N N . LEU A 1 94 ? -5.614 6.939 11.012 1.00 83.94 94 LEU A N 1
ATOM 763 C CA . LEU A 1 94 ? -5.431 5.908 9.990 1.00 83.94 94 LEU A CA 1
ATOM 764 C C . LEU A 1 94 ? -6.283 4.669 10.292 1.00 83.94 94 LEU A C 1
ATOM 766 O O . LEU A 1 94 ? -7.003 4.188 9.419 1.00 83.94 94 LEU A O 1
ATOM 770 N N . PHE A 1 95 ? -6.252 4.187 11.537 1.00 87.25 95 PHE A N 1
ATOM 771 C CA . PHE A 1 95 ? -7.064 3.042 11.945 1.00 87.25 95 PHE A CA 1
ATOM 772 C C . PHE A 1 95 ? -8.573 3.328 11.835 1.00 87.25 95 PHE A C 1
ATOM 774 O O . PHE A 1 95 ? -9.333 2.480 11.375 1.00 87.25 95 PHE A O 1
ATOM 781 N N . SER A 1 96 ? -9.009 4.546 12.172 1.00 85.25 96 SER A N 1
ATOM 782 C CA . SER A 1 96 ? -10.411 4.965 12.017 1.00 85.25 96 SER A CA 1
ATOM 783 C C . SER A 1 96 ? -10.864 4.972 10.555 1.00 85.25 96 SER A C 1
ATOM 785 O O . SER A 1 96 ? -11.984 4.563 10.261 1.00 85.25 96 SER A O 1
ATOM 787 N N . ILE A 1 97 ? -9.993 5.393 9.632 1.00 86.12 97 ILE A N 1
ATOM 788 C CA . ILE A 1 97 ? -10.258 5.334 8.188 1.00 86.12 97 ILE A CA 1
ATOM 789 C C . ILE A 1 97 ? -10.428 3.883 7.735 1.00 86.12 97 ILE A C 1
ATOM 791 O O . ILE A 1 97 ? -11.393 3.582 7.037 1.00 86.12 97 ILE A O 1
ATOM 795 N N . VAL A 1 98 ? -9.535 2.986 8.165 1.00 89.75 98 VAL A N 1
ATOM 796 C CA . VAL A 1 98 ? -9.599 1.554 7.832 1.00 89.75 98 VAL A CA 1
ATOM 797 C C . VAL A 1 98 ? -10.905 0.927 8.318 1.00 89.75 98 VAL A C 1
ATOM 799 O O . VAL A 1 98 ? -11.604 0.287 7.532 1.00 89.75 98 VAL A O 1
ATOM 802 N N . ASN A 1 99 ? -11.300 1.202 9.561 1.00 89.75 99 ASN A N 1
ATOM 803 C CA . ASN A 1 99 ? -12.577 0.735 10.109 1.00 89.75 99 ASN A CA 1
ATOM 804 C C . ASN A 1 99 ? -13.802 1.317 9.383 1.00 89.75 99 ASN A C 1
ATOM 806 O O . ASN A 1 99 ? -14.895 0.772 9.480 1.00 89.75 99 ASN A O 1
ATOM 810 N N . GLY A 1 100 ? -13.640 2.404 8.623 1.00 86.25 100 GLY A N 1
ATOM 811 C CA . GLY A 1 100 ? -14.700 2.959 7.784 1.00 86.25 100 GLY A CA 1
ATOM 812 C C . GLY A 1 100 ? -15.073 2.080 6.583 1.00 86.25 100 GLY A C 1
ATOM 813 O O . GLY A 1 100 ? -16.133 2.288 5.994 1.00 86.25 100 GLY A O 1
ATOM 814 N N . PHE A 1 101 ? -14.231 1.113 6.199 1.00 85.00 101 PHE A N 1
ATOM 815 C CA . PHE A 1 101 ? -14.476 0.256 5.032 1.00 85.00 101 PHE A CA 1
ATOM 816 C C . PHE A 1 101 ? -14.144 -1.231 5.231 1.00 85.00 101 PHE A C 1
ATOM 818 O O . PHE A 1 101 ? -14.318 -2.014 4.294 1.00 85.00 101 PHE A O 1
ATOM 825 N N . THR A 1 102 ? -13.663 -1.642 6.406 1.00 87.88 102 THR A N 1
ATOM 826 C CA . THR A 1 102 ? -13.472 -3.054 6.758 1.00 87.88 102 THR A CA 1
ATOM 827 C C . THR A 1 102 ? -13.575 -3.278 8.268 1.00 87.88 102 THR A C 1
ATOM 829 O O . THR A 1 102 ? -12.990 -2.533 9.042 1.00 87.88 102 THR A O 1
ATOM 832 N N . ASP A 1 103 ? -14.256 -4.352 8.678 1.00 89.31 103 ASP A N 1
ATOM 833 C CA . ASP A 1 103 ? -14.355 -4.794 10.081 1.00 89.31 103 ASP A CA 1
ATOM 834 C C . ASP A 1 103 ? -13.317 -5.882 10.431 1.00 89.31 103 ASP A C 1
ATOM 836 O O . ASP A 1 103 ? -13.431 -6.573 11.445 1.00 89.31 103 ASP A O 1
ATOM 840 N N . ARG A 1 104 ? -12.312 -6.097 9.567 1.00 89.69 104 ARG A N 1
ATOM 841 C CA . ARG A 1 104 ? -11.323 -7.178 9.729 1.00 89.69 104 ARG A CA 1
ATOM 842 C C . ARG A 1 104 ? -10.541 -7.089 11.036 1.00 89.69 104 ARG A C 1
ATOM 844 O O . ARG A 1 104 ? -10.228 -8.122 11.627 1.00 89.69 104 ARG A O 1
ATOM 851 N N . PHE A 1 105 ? -10.159 -5.882 11.432 1.00 92.75 105 PHE A N 1
ATOM 852 C CA . PHE A 1 105 ? -9.214 -5.661 12.520 1.00 92.75 105 PHE A CA 1
ATOM 853 C C . PHE A 1 105 ? -9.965 -5.275 13.787 1.00 92.75 105 PHE A C 1
ATOM 855 O O . PHE A 1 105 ? -10.665 -4.267 13.826 1.00 92.75 105 PHE A O 1
ATOM 862 N N . LYS A 1 106 ? -9.798 -6.053 14.857 1.00 90.38 106 LYS A N 1
ATOM 863 C CA . LYS A 1 106 ? -10.468 -5.779 16.138 1.00 90.38 106 LYS A CA 1
ATOM 864 C C . LYS A 1 106 ? -9.828 -4.622 16.888 1.00 90.38 106 LYS A C 1
ATOM 866 O O . LYS A 1 106 ? -10.453 -4.014 17.753 1.00 90.38 106 LYS A O 1
ATOM 871 N N . ASN A 1 107 ? -8.552 -4.379 16.621 1.00 89.81 107 ASN A N 1
ATOM 872 C CA . ASN A 1 107 ? -7.765 -3.347 17.265 1.00 89.81 107 ASN A CA 1
ATOM 873 C C . ASN A 1 107 ? -6.614 -2.902 16.354 1.00 89.81 107 ASN A C 1
ATOM 875 O O . ASN A 1 107 ? -6.297 -3.530 15.343 1.00 89.81 107 ASN A O 1
ATOM 879 N N . LEU A 1 108 ? -5.989 -1.802 16.756 1.00 86.44 108 LEU A N 1
ATOM 880 C CA . LEU A 1 108 ? -4.897 -1.166 16.032 1.00 86.44 108 LEU A CA 1
ATOM 881 C C . LEU A 1 108 ? -3.662 -2.070 15.920 1.00 86.44 108 LEU A C 1
ATOM 883 O O . LEU A 1 108 ? -3.026 -2.078 14.874 1.00 86.44 108 LEU A O 1
ATOM 887 N N . GLN A 1 109 ? -3.368 -2.879 16.941 1.00 90.31 109 GLN A N 1
ATOM 888 C CA . GLN A 1 109 ? -2.218 -3.788 16.938 1.00 90.31 109 GLN A CA 1
ATOM 889 C C . GLN A 1 109 ? -2.365 -4.908 15.893 1.00 90.31 109 GLN A C 1
ATOM 891 O O . GLN A 1 109 ? -1.390 -5.277 15.236 1.00 90.31 109 GLN A O 1
ATOM 896 N N . GLU A 1 110 ? -3.577 -5.441 15.708 1.00 92.56 110 GLU A N 1
ATOM 897 C CA . GLU A 1 110 ? -3.877 -6.407 14.644 1.00 92.56 110 GLU A CA 1
ATOM 898 C C . GLU A 1 110 ? -3.678 -5.784 13.258 1.00 92.56 110 GLU A C 1
ATOM 900 O O . GLU A 1 110 ? -3.064 -6.408 12.391 1.00 92.56 110 GLU A O 1
ATOM 905 N N . PHE A 1 111 ? -4.162 -4.553 13.059 1.00 91.88 111 PHE A N 1
ATOM 906 C CA . PHE A 1 111 ? -3.963 -3.820 11.808 1.00 91.88 111 PHE A CA 1
ATOM 907 C C . PHE A 1 111 ? -2.482 -3.541 11.537 1.00 91.88 111 PHE A C 1
ATOM 909 O O . PHE A 1 111 ? -2.005 -3.835 10.445 1.00 91.88 111 PHE A O 1
ATOM 916 N N . GLU A 1 112 ? -1.752 -3.027 12.526 1.00 91.62 112 GLU A N 1
ATOM 917 C CA . GLU A 1 112 ? -0.319 -2.742 12.434 1.00 91.62 112 GLU A CA 1
ATOM 918 C C . GLU A 1 112 ? 0.468 -3.997 12.048 1.00 91.62 112 GLU A C 1
ATOM 920 O O . GLU A 1 112 ? 1.193 -3.991 11.054 1.00 91.62 112 GLU A O 1
ATOM 925 N N . THR A 1 113 ? 0.276 -5.092 12.791 1.00 93.56 113 THR A N 1
ATOM 926 C CA . THR A 1 113 ? 0.986 -6.357 12.551 1.00 93.56 113 THR A CA 1
ATOM 927 C C . THR A 1 113 ? 0.717 -6.871 11.141 1.00 93.56 113 THR A C 1
ATOM 929 O O . THR A 1 113 ? 1.645 -7.239 10.424 1.00 93.56 113 THR A O 1
ATOM 932 N N . TYR A 1 114 ? -0.553 -6.867 10.727 1.00 94.50 114 TYR A N 1
ATOM 933 C CA . TYR A 1 114 ? -0.946 -7.294 9.391 1.00 94.50 114 TYR A CA 1
ATOM 934 C C . TYR A 1 114 ? -0.326 -6.411 8.306 1.00 94.50 114 TYR A C 1
ATOM 936 O O . TYR A 1 114 ? 0.257 -6.914 7.349 1.00 94.50 114 TYR A O 1
ATOM 944 N N . TYR A 1 115 ? -0.444 -5.093 8.445 1.00 93.75 115 TYR A N 1
ATOM 945 C CA . TYR A 1 115 ? -0.001 -4.167 7.415 1.00 93.75 115 TYR A CA 1
ATOM 946 C C . TYR A 1 115 ? 1.520 -4.203 7.243 1.00 93.75 115 TYR A C 1
ATOM 948 O O . TYR A 1 115 ? 1.999 -4.215 6.109 1.00 93.75 115 TYR A O 1
ATOM 956 N N . LEU A 1 116 ? 2.273 -4.251 8.349 1.00 93.75 116 LEU A N 1
ATOM 957 C CA . LEU A 1 116 ? 3.736 -4.279 8.331 1.00 93.75 116 LEU A CA 1
ATOM 958 C C . LEU A 1 116 ? 4.306 -5.572 7.729 1.00 93.75 116 LEU A C 1
ATOM 960 O O . LEU A 1 116 ? 5.338 -5.518 7.056 1.00 93.75 116 LEU A O 1
ATOM 964 N N . ASP A 1 117 ? 3.647 -6.717 7.928 1.00 94.75 117 ASP A N 1
ATOM 965 C CA . ASP A 1 117 ? 4.060 -7.994 7.330 1.00 94.75 117 ASP A CA 1
ATOM 966 C C . ASP A 1 117 ? 4.009 -7.927 5.791 1.00 94.75 117 ASP A C 1
ATOM 968 O O . ASP A 1 117 ? 5.017 -8.125 5.102 1.00 94.75 117 ASP A O 1
ATOM 972 N N . TYR A 1 118 ? 2.862 -7.513 5.242 1.00 94.38 118 TYR A N 1
ATOM 973 C CA . TYR A 1 118 ? 2.683 -7.384 3.794 1.00 94.38 118 TYR A CA 1
ATOM 974 C C . TYR A 1 118 ? 3.502 -6.238 3.193 1.00 94.38 118 TYR A C 1
ATOM 976 O O . TYR A 1 118 ? 4.076 -6.398 2.110 1.00 94.38 118 TYR A O 1
ATOM 984 N N . SER A 1 119 ? 3.605 -5.092 3.878 1.00 93.38 119 SER A N 1
ATOM 985 C CA . SER A 1 119 ? 4.385 -3.957 3.377 1.00 93.38 119 SER A CA 1
ATOM 986 C C . SER A 1 119 ? 5.874 -4.280 3.294 1.00 93.38 119 SER A C 1
ATOM 988 O O . SER A 1 119 ? 6.516 -3.943 2.298 1.00 93.38 119 SER A O 1
ATOM 990 N N . THR A 1 120 ? 6.416 -5.001 4.279 1.00 93.00 120 THR A N 1
ATOM 991 C CA . THR A 1 120 ? 7.815 -5.445 4.272 1.00 93.00 120 THR A CA 1
ATOM 992 C C . THR A 1 120 ? 8.082 -6.382 3.096 1.00 93.00 120 THR A C 1
ATOM 994 O O . THR A 1 120 ? 9.057 -6.193 2.361 1.00 93.00 120 THR A O 1
ATOM 997 N N . GLY A 1 121 ? 7.197 -7.359 2.868 1.00 91.38 121 GLY A N 1
ATOM 998 C CA . GLY A 1 121 ? 7.302 -8.283 1.739 1.00 91.38 121 GLY A CA 1
ATOM 999 C C . GLY A 1 121 ? 7.255 -7.568 0.386 1.00 91.38 121 GLY A C 1
ATOM 1000 O O . GLY A 1 121 ? 8.091 -7.827 -0.488 1.00 91.38 121 GLY A O 1
ATOM 1001 N N . LEU A 1 122 ? 6.328 -6.618 0.230 1.00 90.88 122 LEU A N 1
ATOM 1002 C CA . LEU A 1 122 ? 6.192 -5.826 -0.987 1.00 90.88 122 LEU A CA 1
ATOM 1003 C C . LEU A 1 122 ? 7.419 -4.943 -1.237 1.00 90.88 122 LEU A C 1
ATOM 1005 O O . LEU A 1 122 ? 7.971 -4.974 -2.335 1.00 90.88 122 LEU A O 1
ATOM 1009 N N . LEU A 1 123 ? 7.878 -4.177 -0.245 1.00 89.81 123 LEU A N 1
ATOM 1010 C CA . LEU A 1 123 ? 9.031 -3.284 -0.407 1.00 89.81 123 LEU A CA 1
ATOM 1011 C C . LEU A 1 123 ? 10.310 -4.072 -0.724 1.00 89.81 123 LEU A C 1
ATOM 1013 O O . LEU A 1 123 ? 11.103 -3.651 -1.569 1.00 89.81 123 LEU A O 1
ATOM 1017 N N . ALA A 1 124 ? 10.484 -5.256 -0.131 1.00 89.62 124 ALA A N 1
ATOM 1018 C CA . ALA A 1 124 ? 11.581 -6.159 -0.470 1.00 89.62 124 ALA A CA 1
ATOM 1019 C C . ALA A 1 124 ? 11.470 -6.713 -1.903 1.00 89.62 124 ALA A C 1
ATOM 1021 O O . ALA A 1 124 ? 12.484 -6.876 -2.587 1.00 89.62 124 ALA A O 1
ATOM 1022 N N . LEU A 1 125 ? 10.259 -7.013 -2.384 1.00 89.25 125 LEU A N 1
ATOM 1023 C CA . LEU A 1 125 ? 10.027 -7.398 -3.777 1.00 89.25 125 LEU A CA 1
ATOM 1024 C C . LEU A 1 125 ? 10.378 -6.250 -4.729 1.00 89.25 125 LEU A C 1
ATOM 1026 O O . LEU A 1 125 ? 11.188 -6.447 -5.628 1.00 89.25 125 LEU A O 1
ATOM 1030 N N . VAL A 1 126 ? 9.834 -5.057 -4.493 1.00 87.25 126 VAL A N 1
ATOM 1031 C CA . VAL A 1 126 ? 10.071 -3.862 -5.316 1.00 87.25 126 VAL A CA 1
ATOM 1032 C C . VAL A 1 126 ? 11.560 -3.538 -5.380 1.00 87.25 126 VAL A C 1
ATOM 1034 O O . VAL A 1 126 ? 12.091 -3.339 -6.469 1.00 87.25 126 VAL A O 1
ATOM 1037 N N . LYS A 1 127 ? 12.261 -3.559 -4.241 1.00 85.81 127 LYS A N 1
ATOM 1038 C CA . LYS A 1 127 ? 13.710 -3.336 -4.200 1.00 85.81 127 LYS A CA 1
ATOM 1039 C C . LYS A 1 127 ? 14.467 -4.317 -5.089 1.00 85.81 127 LYS A C 1
ATOM 1041 O O . LYS A 1 12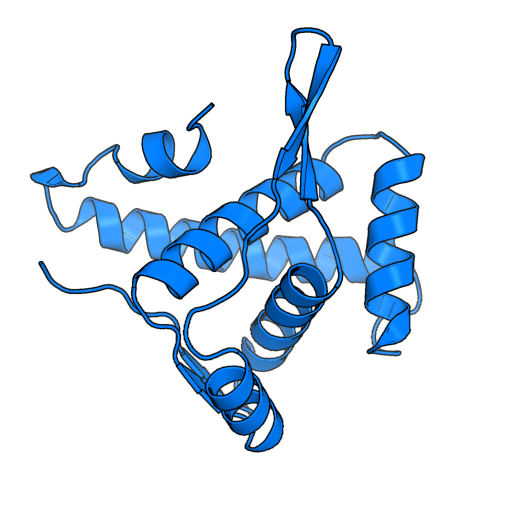7 ? 15.300 -3.900 -5.886 1.00 85.81 127 LYS A O 1
ATOM 1046 N N . ARG A 1 128 ? 14.139 -5.610 -5.001 1.00 86.62 128 ARG A N 1
ATOM 1047 C CA . ARG A 1 128 ? 14.751 -6.637 -5.855 1.00 86.62 128 ARG A CA 1
ATOM 1048 C C . ARG A 1 128 ? 14.470 -6.406 -7.334 1.00 86.62 128 ARG A C 1
ATOM 1050 O O . ARG A 1 128 ? 15.354 -6.665 -8.137 1.00 86.62 128 ARG A O 1
ATOM 1057 N N . GLU A 1 129 ? 13.273 -5.954 -7.699 1.00 84.56 129 GLU A N 1
ATOM 1058 C CA . GLU A 1 129 ? 12.946 -5.649 -9.096 1.00 84.56 129 GLU A CA 1
ATOM 1059 C C . GLU A 1 129 ? 13.716 -4.429 -9.615 1.00 84.56 129 GLU A C 1
ATOM 1061 O O . GLU A 1 129 ? 14.258 -4.487 -10.714 1.00 84.56 129 GLU A O 1
ATOM 1066 N N . PHE A 1 130 ? 13.843 -3.364 -8.818 1.00 80.31 130 PHE A N 1
ATOM 1067 C CA . PHE A 1 130 ? 14.646 -2.190 -9.178 1.00 80.31 130 PHE A CA 1
ATOM 1068 C C . PHE A 1 130 ? 16.138 -2.531 -9.303 1.00 80.31 130 PHE A C 1
ATOM 1070 O O . PHE A 1 130 ? 16.789 -2.090 -10.243 1.00 80.31 130 PHE A O 1
ATOM 1077 N N . ASP A 1 131 ? 16.674 -3.368 -8.412 1.00 81.50 131 ASP A N 1
ATOM 1078 C CA . ASP A 1 131 ? 18.087 -3.768 -8.430 1.00 81.50 131 ASP A CA 1
ATOM 1079 C C . ASP A 1 131 ? 18.464 -4.677 -9.621 1.00 81.50 131 ASP A C 1
ATOM 1081 O O . ASP A 1 131 ? 19.655 -4.878 -9.879 1.00 81.50 131 ASP A O 1
ATOM 1085 N N . LYS A 1 132 ? 17.486 -5.227 -10.365 1.00 82.88 132 LYS A N 1
ATOM 1086 C CA . LYS A 1 1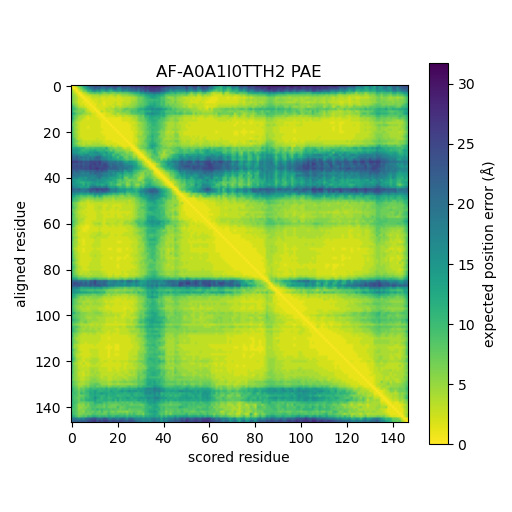32 ? 17.747 -5.991 -11.603 1.00 82.88 132 LYS A CA 1
ATOM 1087 C C . LYS A 1 132 ? 18.221 -5.107 -12.753 1.00 82.88 132 LYS A C 1
ATOM 1089 O O . LYS A 1 132 ? 18.943 -5.604 -13.616 1.00 82.88 132 LYS A O 1
ATOM 1094 N N . GLU A 1 133 ? 17.816 -3.840 -12.782 1.00 79.88 133 GLU A N 1
ATOM 1095 C CA . GLU A 1 133 ? 18.244 -2.867 -13.788 1.00 79.88 133 GLU A CA 1
ATOM 1096 C C . GLU A 1 133 ? 19.365 -1.996 -13.178 1.00 79.88 133 GLU A C 1
ATOM 1098 O O . GLU A 1 133 ? 19.103 -1.217 -12.259 1.00 79.88 133 GLU A O 1
ATOM 1103 N N . PRO A 1 134 ? 20.633 -2.110 -13.633 1.00 75.62 134 PRO A N 1
ATOM 1104 C CA . PRO A 1 134 ? 21.760 -1.366 -13.059 1.00 75.62 134 PRO A CA 1
ATOM 1105 C C . PRO A 1 134 ? 2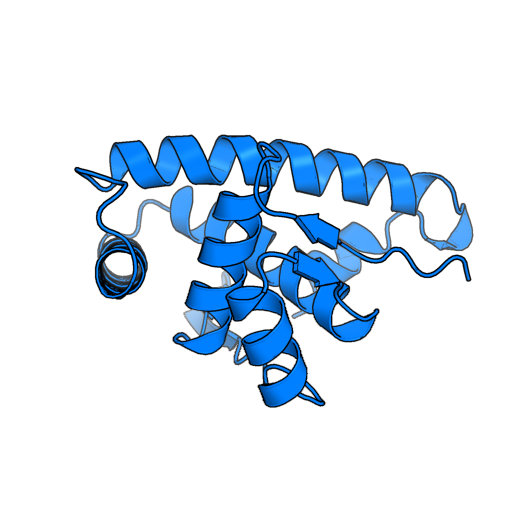1.547 0.153 -13.017 1.00 75.62 134 PRO A C 1
ATOM 1107 O O . PRO A 1 134 ? 22.017 0.815 -12.092 1.00 75.62 134 PRO A O 1
ATOM 1110 N N . GLU A 1 135 ? 20.823 0.697 -13.994 1.00 76.00 135 GLU A N 1
ATOM 1111 C CA . GLU A 1 135 ? 20.424 2.101 -14.085 1.00 76.00 135 GLU A CA 1
ATOM 1112 C C . GLU A 1 135 ? 19.401 2.541 -13.022 1.00 76.00 135 GLU A C 1
ATOM 1114 O O . GLU A 1 135 ? 19.319 3.731 -12.717 1.00 76.00 135 GLU A O 1
ATOM 1119 N N . LEU A 1 136 ? 18.643 1.605 -12.440 1.00 69.88 136 LEU A N 1
ATOM 1120 C CA . LEU A 1 136 ? 17.623 1.864 -11.416 1.00 69.88 136 LEU A CA 1
ATOM 1121 C C . LEU A 1 136 ? 18.113 1.562 -9.995 1.00 69.88 136 LEU A C 1
ATOM 1123 O O . LEU A 1 136 ? 17.396 1.813 -9.022 1.00 69.88 136 LEU A O 1
ATOM 1127 N N . LYS A 1 137 ? 19.347 1.076 -9.844 1.00 72.88 137 LYS A N 1
ATOM 1128 C CA . LYS A 1 137 ? 19.948 0.815 -8.537 1.00 72.88 137 LYS A CA 1
ATOM 1129 C C . LYS A 1 137 ? 20.018 2.104 -7.712 1.00 72.88 137 LYS A C 1
ATOM 1131 O O . LYS A 1 137 ? 20.634 3.088 -8.119 1.00 72.88 137 LYS A O 1
ATOM 1136 N N . GLY A 1 138 ? 19.393 2.106 -6.536 1.00 70.06 138 GLY A N 1
ATOM 1137 C CA . GLY A 1 138 ? 19.292 3.300 -5.686 1.00 70.06 138 GLY A CA 1
ATOM 1138 C C . GLY A 1 138 ? 18.171 4.278 -6.071 1.00 70.06 138 GLY A C 1
ATOM 1139 O O . GLY A 1 138 ? 17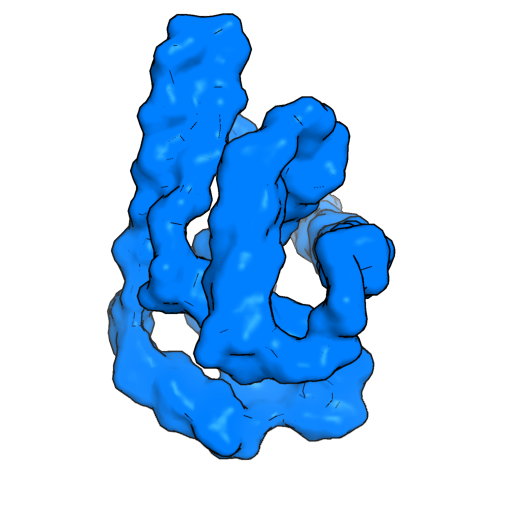.975 5.282 -5.385 1.00 70.06 138 GLY A O 1
ATOM 1140 N N . ALA 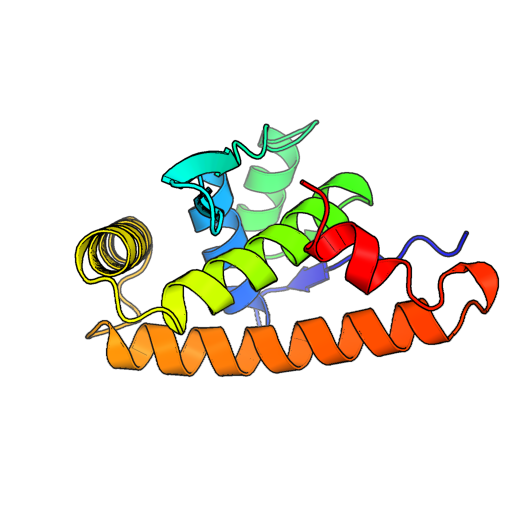A 1 139 ? 17.440 4.033 -7.167 1.00 76.44 139 ALA A N 1
ATOM 1141 C CA . ALA A 1 139 ? 16.322 4.881 -7.584 1.00 76.44 139 ALA A CA 1
ATOM 1142 C C . ALA A 1 139 ? 15.094 4.694 -6.684 1.00 76.44 139 ALA A C 1
ATOM 1144 O O . ALA A 1 139 ? 14.338 5.643 -6.498 1.00 76.44 139 ALA A O 1
ATOM 1145 N N . LEU A 1 140 ? 14.926 3.511 -6.079 1.00 80.06 140 LEU A N 1
ATOM 1146 C CA . LEU A 1 140 ? 13.877 3.277 -5.088 1.00 80.06 140 LEU A CA 1
ATOM 1147 C C . LEU A 1 140 ? 14.098 4.135 -3.839 1.00 80.06 140 LEU A C 1
ATOM 1149 O O . LEU A 1 140 ? 13.170 4.794 -3.389 1.00 80.06 140 LEU A O 1
ATOM 1153 N N . GLU A 1 141 ? 15.319 4.184 -3.297 1.00 78.12 141 GLU A N 1
ATOM 1154 C CA . GLU A 1 141 ? 15.609 5.052 -2.155 1.00 78.12 141 GLU A CA 1
ATOM 1155 C C . GLU A 1 141 ? 15.370 6.529 -2.487 1.00 78.12 141 GLU A C 1
ATOM 1157 O O . GLU A 1 141 ? 14.939 7.266 -1.611 1.00 78.12 141 GLU A O 1
ATOM 1162 N N . LYS A 1 142 ? 15.593 6.971 -3.730 1.00 78.75 142 LYS A N 1
ATOM 1163 C CA . LYS A 1 142 ? 15.212 8.329 -4.154 1.00 78.75 142 LYS A CA 1
ATOM 1164 C C . LYS A 1 142 ? 13.694 8.499 -4.180 1.00 78.75 142 LYS A C 1
ATOM 1166 O O . LYS A 1 142 ? 13.189 9.384 -3.513 1.00 78.75 142 LYS A O 1
ATOM 1171 N N . LEU A 1 143 ? 12.968 7.584 -4.824 1.00 78.25 143 LEU A N 1
ATOM 1172 C CA . LEU A 1 143 ? 11.502 7.604 -4.897 1.00 78.25 143 LEU A CA 1
ATOM 1173 C C . LEU A 1 143 ? 10.826 7.654 -3.514 1.00 78.25 143 LEU A C 1
ATOM 1175 O O . LEU A 1 143 ? 9.794 8.302 -3.354 1.00 78.25 143 LEU A O 1
ATOM 1179 N N . LEU A 1 144 ? 11.379 6.936 -2.532 1.00 78.69 144 LEU A N 1
ATOM 1180 C CA . LEU A 1 144 ? 10.844 6.852 -1.167 1.00 78.69 144 LEU A CA 1
ATOM 1181 C C . LEU A 1 144 ? 11.276 8.015 -0.259 1.00 78.69 144 LEU A C 1
ATOM 1183 O O . LEU A 1 144 ? 10.692 8.200 0.809 1.00 78.69 144 LEU A O 1
ATOM 1187 N N . ASN A 1 145 ? 12.324 8.749 -0.641 1.00 68.00 145 ASN A N 1
ATOM 1188 C CA . ASN A 1 145 ? 12.863 9.874 0.126 1.00 68.00 145 ASN A CA 1
ATOM 1189 C C . ASN A 1 145 ? 12.705 11.221 -0.592 1.00 68.00 145 ASN A C 1
ATOM 1191 O O . ASN A 1 145 ? 13.244 12.201 -0.086 1.00 68.00 145 ASN A O 1
ATOM 1195 N N . ASP A 1 146 ? 12.029 11.270 -1.744 1.00 53.69 146 ASP A N 1
ATOM 1196 C CA . ASP A 1 146 ? 11.757 12.516 -2.461 1.00 53.69 146 ASP A CA 1
ATOM 1197 C C . ASP A 1 146 ? 10.949 13.452 -1.540 1.00 53.69 146 ASP A C 1
ATOM 1199 O O . ASP A 1 146 ? 9.774 13.211 -1.247 1.00 53.69 146 ASP A O 1
ATOM 1203 N N . GLU A 1 147 ? 11.655 14.474 -1.041 1.00 44.50 147 GLU A N 1
ATOM 1204 C CA . GLU A 1 147 ? 11.133 15.724 -0.477 1.00 44.50 147 GLU A CA 1
ATOM 1205 C C . GLU A 1 147 ? 10.542 16.608 -1.583 1.00 44.50 147 GLU A C 1
ATOM 1207 O O . GLU A 1 147 ? 11.176 16.729 -2.659 1.00 44.50 147 GLU A O 1
#

Foldseek 3Di:
DPQDKDKAAPPDPCLVLLVLLVLLLVPAFQWDQDPPRDTDRRNPPDDDPPVVQVVCVVVGMGIGGRSRRLVSLLSLLSVLVVLVDPDPPSLVVSVVSSVVPDPPDPDSVSVSVVSNVSSVVVNVVVQVVLVVDVVSNCVSVCSNPPD

pLDDT: mean 79.45, std 13.98, range [38.94, 94.75]

Organism: NCBI:txid332999

Secondary structure (DSSP, 8-state):
------EEETTSTTHHHHHHHHHHHHH--EEEE-TTS-EEEE-----TTHHHHHHHHHHTEEE--HHHHHHHHHHHHHHHHHHHS--HHHHHHHHHHHHTT----SSHHHHHHHHHHHHHHHHHHHHHHHTTSGGGTTHHHHHHH--

Nearest PDB structures (foldseek):
  5uxb-assembly2_B  TM=2.495E-01  e=2.556E+00  Brachybacterium faecium DSM 4810

Sequence (147 aa):
MGTFRLRFEKGRDDWEYGYITLKILQNTNIISGSKQGVVVVTTYEILDKQDELNEQLYNGEATLNYRQTLYFIQATDHISKILVSMGEPLYSNLFSIVNGFTDRFKNLQEFETYYLDYSTGLLALVKREFDKEPELKGALEKLLNDE